Protein AF-A0A524I506-F1 (afdb_monomer_lite)

Radius of gyration: 14.66 Å; chains: 1; bounding box: 32×17×42 Å

pLDDT: mean 96.23, std 4.51, range [66.56, 98.38]

Secondary structure (DSSP, 8-state):
-HHHHHHHHHHHHHHHHHHHH-HHHHHHS-HHHHHHHHHHHHHHHHHHHHHHHHHHHHHHT-

Foldseek 3Di:
DLVVVLVVLVVVLVVLVVQLVPPVNVVPPDPVVNVVSVVVNVVSVVVSVVSVVVVVVVVVVD

Structure (mmCIF, N/CA/C/O backbone):
data_AF-A0A524I506-F1
#
_entry.id   AF-A0A524I506-F1
#
loop_
_atom_site.group_PDB
_atom_site.id
_atom_site.type_symbol
_atom_site.label_atom_id
_atom_site.label_alt_id
_atom_site.label_comp_id
_atom_site.label_asym_id
_atom_site.label_entity_id
_atom_site.label_seq_id
_atom_site.pdbx_PDB_ins_code
_atom_site.Cartn_x
_atom_site.Cartn_y
_atom_site.Cartn_z
_atom_site.occupancy
_atom_site.B_iso_or_equiv
_atom_site.auth_seq_id
_atom_site.auth_comp_id
_atom_site.auth_asym_id
_atom_site.auth_atom_id
_atom_site.pdbx_PDB_model_num
ATOM 1 N N . ARG A 1 1 ? -6.382 10.508 14.089 1.00 90.50 1 ARG A N 1
ATOM 2 C CA . ARG A 1 1 ? -5.029 9.957 13.778 1.00 90.50 1 ARG A CA 1
ATOM 3 C C . ARG A 1 1 ? -5.086 8.823 12.752 1.00 90.50 1 ARG A C 1
ATOM 5 O O . ARG A 1 1 ? -4.437 8.962 11.728 1.00 90.50 1 ARG A O 1
ATOM 12 N N . LEU A 1 2 ? -5.874 7.760 12.970 1.00 94.19 2 LEU A N 1
ATOM 13 C CA . LEU A 1 2 ? -5.984 6.621 12.037 1.00 94.19 2 LEU A CA 1
ATOM 14 C C . LEU A 1 2 ? -6.428 7.017 10.619 1.00 94.19 2 LEU A C 1
ATOM 16 O O . LEU A 1 2 ? -5.775 6.626 9.663 1.00 94.19 2 LEU A O 1
ATOM 20 N N . GLN A 1 3 ? -7.443 7.876 10.476 1.00 95.50 3 GLN A N 1
ATOM 21 C CA . GLN A 1 3 ? -7.870 8.390 9.163 1.00 95.50 3 GLN A CA 1
ATOM 22 C C . GLN A 1 3 ? -6.744 9.106 8.397 1.00 95.50 3 GLN A C 1
ATOM 24 O O . GLN A 1 3 ? -6.610 8.935 7.192 1.00 95.50 3 GLN A O 1
ATOM 29 N N . LYS A 1 4 ? -5.887 9.866 9.097 1.00 97.12 4 LYS A N 1
ATOM 30 C CA . LYS A 1 4 ? -4.730 10.538 8.482 1.00 97.12 4 LYS A CA 1
ATOM 31 C C . LYS A 1 4 ? -3.684 9.530 8.001 1.00 97.12 4 LYS A C 1
ATOM 33 O O . LYS A 1 4 ? -3.078 9.738 6.959 1.00 97.12 4 LYS A O 1
ATOM 38 N N . GLU A 1 5 ? -3.470 8.449 8.749 1.00 97.12 5 GLU A N 1
ATOM 39 C CA . GLU A 1 5 ? -2.562 7.375 8.334 1.00 97.12 5 GLU A CA 1
ATOM 40 C C . GLU A 1 5 ? -3.120 6.594 7.139 1.00 97.12 5 GLU A C 1
ATOM 42 O O . GLU A 1 5 ? -2.363 6.301 6.220 1.00 97.12 5 GLU A O 1
ATOM 47 N N . ILE A 1 6 ? -4.433 6.339 7.101 1.00 97.81 6 ILE A N 1
ATOM 48 C CA . ILE A 1 6 ? -5.115 5.758 5.934 1.00 97.81 6 ILE A CA 1
ATOM 49 C C . ILE A 1 6 ? -4.908 6.652 4.706 1.00 97.81 6 ILE A C 1
ATOM 51 O O . ILE A 1 6 ? -4.377 6.181 3.709 1.00 97.81 6 ILE A O 1
ATOM 55 N N . ALA A 1 7 ? -5.179 7.957 4.813 1.00 97.94 7 ALA A N 1
ATOM 56 C CA . ALA A 1 7 ? -5.004 8.898 3.703 1.00 97.94 7 ALA A CA 1
ATOM 57 C C . ALA A 1 7 ? -3.559 8.956 3.165 1.00 97.94 7 ALA A C 1
ATOM 59 O O . ALA A 1 7 ? -3.343 9.096 1.960 1.00 97.94 7 ALA A O 1
ATOM 60 N N . LYS A 1 8 ? -2.552 8.822 4.041 1.00 97.94 8 LYS A N 1
ATOM 61 C CA . LYS A 1 8 ? -1.149 8.705 3.613 1.00 97.94 8 LYS A CA 1
ATOM 62 C C . LYS A 1 8 ? -0.907 7.412 2.841 1.00 97.94 8 LYS A C 1
ATOM 64 O O . LYS A 1 8 ? -0.281 7.457 1.790 1.00 97.94 8 LYS A O 1
ATOM 69 N N . VAL A 1 9 ? -1.399 6.281 3.349 1.00 98.00 9 VAL A N 1
ATOM 70 C CA . VAL A 1 9 ? -1.259 4.984 2.673 1.00 98.00 9 VAL A CA 1
ATOM 71 C C . VAL A 1 9 ? -1.967 5.002 1.318 1.00 98.00 9 VAL A C 1
ATOM 73 O O . VAL A 1 9 ? -1.366 4.571 0.341 1.00 98.00 9 VAL A O 1
ATOM 76 N N . ASP A 1 10 ? -3.174 5.562 1.222 1.00 98.12 10 ASP A N 1
ATOM 77 C CA . ASP A 1 10 ? -3.893 5.733 -0.050 1.00 98.12 10 ASP A CA 1
ATOM 78 C C . ASP A 1 10 ? -3.100 6.609 -1.037 1.00 98.12 10 ASP A C 1
ATOM 80 O O . ASP A 1 10 ? -2.972 6.266 -2.209 1.00 98.12 10 ASP A O 1
ATOM 84 N N . THR A 1 11 ? -2.490 7.704 -0.566 1.00 98.38 11 THR A N 1
ATOM 85 C CA . THR A 1 11 ? -1.660 8.576 -1.419 1.00 98.38 11 THR A CA 1
ATOM 86 C C . THR A 1 11 ? -0.442 7.839 -1.980 1.00 98.38 11 THR A C 1
ATOM 88 O O . THR A 1 11 ? -0.125 7.982 -3.160 1.00 98.38 11 THR A O 1
ATOM 91 N N . GLU A 1 12 ? 0.249 7.054 -1.153 1.00 97.75 12 GLU A N 1
ATOM 92 C CA . GLU A 1 12 ? 1.408 6.272 -1.597 1.00 97.75 12 GLU A CA 1
ATOM 93 C C . GLU A 1 12 ? 0.993 5.124 -2.526 1.00 97.75 12 GLU A C 1
ATOM 95 O O . GLU A 1 12 ? 1.634 4.912 -3.553 1.00 97.75 12 GLU A O 1
ATOM 100 N N . THR A 1 13 ? -0.123 4.453 -2.224 1.00 98.19 13 THR A N 1
ATOM 101 C CA . THR A 1 13 ? -0.728 3.408 -3.069 1.00 98.19 13 THR A CA 1
ATOM 102 C C . THR A 1 13 ? -0.988 3.958 -4.471 1.00 98.19 13 THR A C 1
ATOM 104 O O . THR A 1 13 ? -0.453 3.427 -5.441 1.00 98.19 13 THR A O 1
ATOM 107 N N . ALA A 1 14 ? -1.673 5.100 -4.575 1.00 98.12 14 ALA A N 1
ATOM 108 C CA . ALA A 1 14 ? -2.006 5.722 -5.854 1.00 98.12 14 ALA A CA 1
ATOM 109 C C . ALA A 1 14 ? -0.771 6.119 -6.684 1.00 98.12 14 ALA A C 1
ATOM 111 O O . ALA A 1 14 ? -0.810 6.118 -7.914 1.00 98.12 14 ALA A O 1
ATOM 112 N N . LYS A 1 15 ? 0.350 6.479 -6.043 1.00 98.12 15 LYS A N 1
ATOM 113 C CA . LYS A 1 15 ? 1.603 6.772 -6.761 1.00 98.12 15 LYS A CA 1
ATOM 114 C C . LYS A 1 15 ? 2.208 5.515 -7.382 1.00 98.12 15 LYS A C 1
ATOM 116 O O . LYS A 1 15 ? 2.734 5.591 -8.491 1.00 98.12 15 LYS A O 1
ATOM 121 N N . ILE A 1 16 ? 2.166 4.394 -6.666 1.00 97.88 16 ILE A N 1
ATOM 122 C CA . ILE A 1 16 ? 2.700 3.117 -7.146 1.00 97.88 16 ILE A CA 1
ATOM 123 C C . ILE A 1 16 ? 1.785 2.529 -8.220 1.00 97.88 16 ILE A C 1
ATOM 125 O O . ILE A 1 16 ? 2.284 2.090 -9.252 1.00 97.88 16 ILE A O 1
ATOM 129 N N . GLU A 1 17 ? 0.466 2.606 -8.041 1.00 97.81 17 GLU A N 1
ATOM 130 C CA . GLU A 1 17 ? -0.509 2.202 -9.062 1.00 97.81 17 GLU A CA 1
ATOM 131 C C . GLU A 1 17 ? -0.263 2.942 -10.373 1.00 97.81 17 GLU A C 1
ATOM 133 O O . GLU A 1 17 ? -0.003 2.300 -11.383 1.00 97.81 17 GLU A O 1
ATOM 138 N N . ARG A 1 18 ? -0.139 4.275 -10.336 1.00 98.06 18 ARG A N 1
ATOM 139 C CA . ARG A 1 18 ? 0.177 5.068 -11.536 1.00 98.06 18 ARG A CA 1
ATOM 140 C C . ARG A 1 18 ? 1.475 4.653 -12.229 1.00 98.06 18 ARG A C 1
ATOM 142 O O . ARG A 1 18 ? 1.567 4.751 -13.450 1.00 98.06 18 ARG A O 1
ATOM 149 N N . LYS A 1 19 ? 2.496 4.225 -11.477 1.00 96.06 19 LYS A N 1
ATOM 150 C CA . LYS A 1 19 ? 3.743 3.701 -12.061 1.00 96.06 19 LYS A CA 1
ATOM 151 C C . LYS A 1 19 ? 3.497 2.367 -12.761 1.00 96.06 19 LYS A C 1
ATOM 153 O O . LYS A 1 19 ? 3.983 2.180 -13.868 1.00 96.06 19 LYS A O 1
ATOM 158 N N . LEU A 1 20 ? 2.748 1.464 -12.132 1.00 96.62 20 LEU A N 1
ATOM 159 C CA . LEU A 1 20 ? 2.454 0.129 -12.658 1.00 96.62 20 LEU A CA 1
ATOM 160 C C . LEU A 1 20 ? 1.419 0.133 -13.796 1.00 96.62 20 LEU A C 1
ATOM 162 O O . LEU A 1 20 ? 1.454 -0.754 -14.641 1.00 96.62 20 LEU A O 1
ATOM 166 N N . GLU A 1 21 ? 0.528 1.123 -13.846 1.00 97.38 21 GLU A N 1
ATOM 167 C CA . GLU A 1 21 ? -0.406 1.361 -14.957 1.00 97.38 21 GLU A CA 1
ATOM 168 C C . GLU A 1 21 ? 0.292 1.981 -16.175 1.00 97.38 21 GLU A C 1
ATOM 170 O O . GLU A 1 21 ? -0.163 1.826 -17.309 1.00 97.38 21 GLU A O 1
ATOM 175 N N . ASN A 1 22 ? 1.413 2.678 -15.962 1.00 97.44 22 ASN A N 1
ATOM 176 C CA . ASN A 1 22 ? 2.199 3.240 -17.046 1.00 97.44 22 ASN A CA 1
ATOM 177 C C . ASN A 1 22 ? 2.955 2.124 -17.785 1.00 97.44 22 ASN A C 1
ATOM 179 O O . ASN A 1 22 ? 4.004 1.646 -17.350 1.00 97.44 22 ASN A O 1
ATOM 183 N N . THR A 1 23 ? 2.435 1.748 -18.951 1.00 94.12 23 THR A N 1
ATOM 184 C CA . THR A 1 23 ? 3.000 0.701 -19.809 1.00 94.12 23 THR A CA 1
ATOM 185 C C . THR A 1 23 ? 4.426 1.001 -20.264 1.00 94.12 23 THR A C 1
ATOM 187 O O . THR A 1 23 ? 5.219 0.073 -20.389 1.00 94.12 23 THR A O 1
ATOM 190 N N . GLU A 1 24 ? 4.795 2.272 -20.450 1.00 96.81 24 GLU A N 1
ATOM 191 C CA . GLU A 1 24 ? 6.169 2.653 -20.782 1.00 96.81 24 GLU A CA 1
ATOM 192 C C . GLU A 1 24 ? 7.122 2.377 -19.614 1.00 96.81 24 GLU A C 1
ATOM 194 O O . GLU A 1 24 ? 8.217 1.854 -19.825 1.00 96.81 24 GLU A O 1
ATOM 199 N N . PHE A 1 25 ? 6.697 2.668 -18.380 1.00 95.81 25 PHE A N 1
ATOM 200 C CA . PHE A 1 25 ? 7.474 2.325 -17.190 1.00 95.81 25 PHE A CA 1
ATOM 201 C C . PHE A 1 25 ? 7.627 0.810 -17.064 1.00 95.81 25 PHE A C 1
ATOM 203 O O . PHE A 1 25 ? 8.745 0.335 -16.916 1.00 95.81 25 PHE A O 1
ATOM 210 N N . VAL A 1 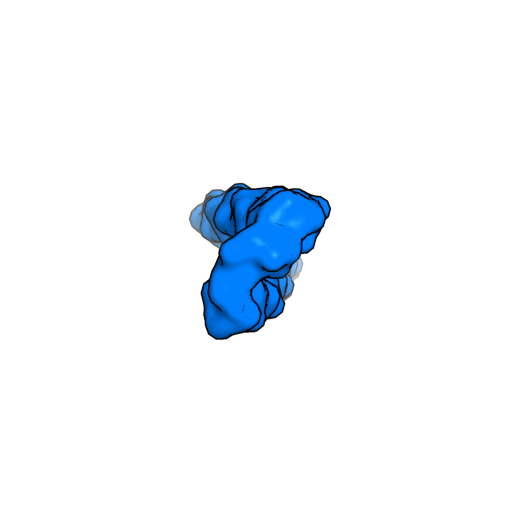26 ? 6.542 0.041 -17.183 1.00 96.00 26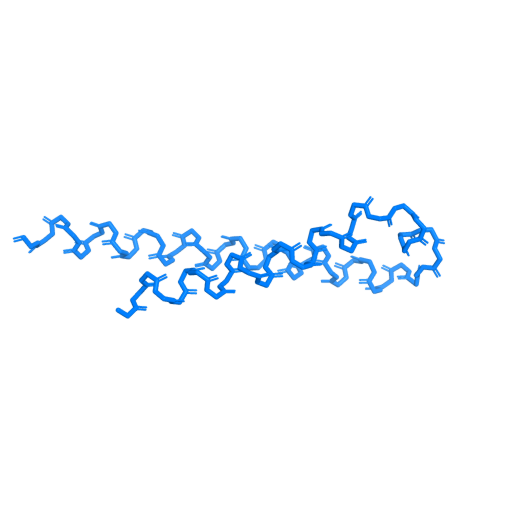 VAL A N 1
ATOM 211 C CA . VAL A 1 26 ? 6.594 -1.426 -17.060 1.00 96.00 26 VAL A CA 1
ATOM 212 C C . VAL A 1 26 ? 7.445 -2.065 -18.161 1.00 96.00 26 VAL A C 1
ATOM 214 O O . VAL A 1 26 ? 8.166 -3.020 -17.889 1.00 96.00 26 VAL A O 1
ATOM 217 N N . ALA A 1 27 ? 7.397 -1.537 -19.386 1.00 96.44 27 ALA A N 1
ATOM 218 C CA . ALA A 1 27 ? 8.170 -2.064 -20.507 1.00 96.44 27 ALA A CA 1
ATOM 219 C C . ALA A 1 27 ? 9.667 -1.722 -20.428 1.00 96.44 27 ALA A C 1
ATOM 221 O O . ALA A 1 27 ? 10.493 -2.494 -20.909 1.00 96.44 27 ALA A O 1
ATOM 222 N N . LYS A 1 28 ? 10.024 -0.561 -19.860 1.00 97.06 28 LYS A N 1
ATOM 223 C CA . LYS A 1 28 ? 11.415 -0.073 -19.808 1.00 97.06 28 LYS A CA 1
ATOM 224 C C . LYS A 1 28 ? 12.111 -0.337 -18.472 1.00 97.06 28 LYS A C 1
ATOM 226 O O . LYS A 1 28 ? 13.340 -0.342 -18.427 1.00 97.06 28 LYS A O 1
ATOM 231 N N . ALA A 1 29 ? 11.366 -0.505 -17.382 1.00 96.25 29 ALA A N 1
ATOM 232 C CA . ALA A 1 29 ? 11.937 -0.733 -16.061 1.00 96.25 29 ALA A CA 1
ATOM 233 C C . ALA A 1 29 ? 12.470 -2.170 -15.918 1.00 96.25 29 ALA A C 1
ATOM 235 O O . ALA A 1 29 ? 11.920 -3.103 -16.505 1.00 96.25 29 ALA A O 1
ATOM 236 N N . PRO A 1 30 ? 13.511 -2.386 -15.093 1.00 97.94 30 PRO A N 1
ATOM 237 C CA . PRO A 1 30 ? 13.966 -3.730 -14.760 1.00 97.94 30 PRO A CA 1
ATOM 238 C C . PRO A 1 30 ? 12.842 -4.544 -14.114 1.00 97.94 30 PRO A C 1
ATOM 240 O O . PRO A 1 30 ? 12.128 -4.031 -13.250 1.00 97.94 30 PRO A O 1
ATOM 243 N N . ALA A 1 31 ? 12.744 -5.833 -14.452 1.00 95.69 31 ALA A N 1
ATOM 244 C CA . ALA A 1 31 ? 11.727 -6.727 -13.892 1.00 95.69 31 ALA A CA 1
ATOM 245 C C . ALA A 1 31 ? 11.712 -6.704 -12.353 1.00 95.69 31 ALA A C 1
ATOM 247 O O . ALA A 1 31 ? 10.650 -6.589 -11.754 1.00 95.69 31 ALA A O 1
ATOM 248 N N . ALA A 1 32 ? 12.888 -6.693 -11.715 1.00 97.25 3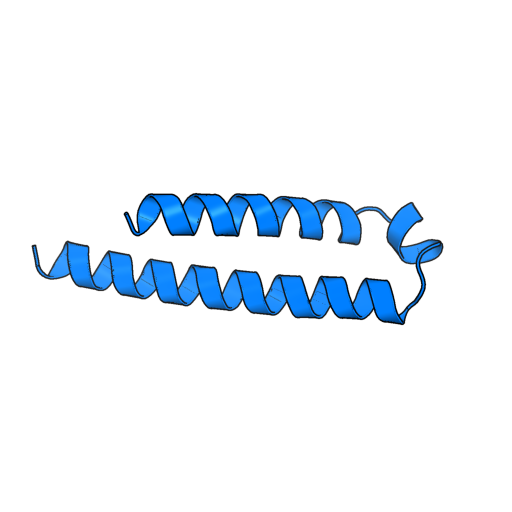2 ALA A N 1
ATOM 249 C CA . ALA A 1 32 ? 13.007 -6.598 -10.259 1.00 97.25 32 ALA A CA 1
ATOM 250 C C . ALA A 1 32 ? 12.355 -5.329 -9.676 1.00 97.25 32 ALA A C 1
ATOM 252 O O . ALA A 1 32 ? 11.733 -5.389 -8.622 1.00 97.25 32 ALA A O 1
ATOM 253 N N . VAL A 1 33 ? 12.442 -4.190 -10.375 1.00 97.50 33 VAL A N 1
ATOM 254 C CA . VAL A 1 33 ? 11.821 -2.929 -9.936 1.00 97.50 33 VAL A CA 1
ATOM 255 C C . VAL A 1 33 ? 10.302 -3.000 -10.080 1.00 97.50 33 VAL A C 1
ATOM 257 O O . VAL A 1 33 ? 9.577 -2.537 -9.201 1.00 97.50 33 VAL A O 1
ATOM 260 N N . VAL A 1 34 ? 9.801 -3.581 -11.172 1.00 97.62 34 VAL A N 1
ATOM 261 C CA . VAL A 1 34 ? 8.356 -3.766 -11.377 1.00 97.62 34 VAL A CA 1
ATOM 262 C C . VAL A 1 34 ? 7.780 -4.699 -10.308 1.00 97.62 34 VAL A C 1
ATOM 264 O O . VAL A 1 34 ? 6.772 -4.358 -9.690 1.00 97.62 34 VAL A O 1
ATOM 267 N N . GLU A 1 35 ? 8.447 -5.820 -10.034 1.00 97.75 35 GLU A N 1
ATOM 268 C CA . GLU A 1 35 ? 8.043 -6.777 -8.997 1.00 97.75 35 GLU A CA 1
ATOM 269 C C . GLU A 1 35 ? 8.112 -6.177 -7.586 1.00 97.75 35 GLU A C 1
ATOM 271 O O . GLU A 1 35 ? 7.197 -6.381 -6.787 1.00 97.75 35 GLU A O 1
ATOM 276 N N . GLU A 1 36 ? 9.132 -5.368 -7.282 1.00 98.06 36 GLU A N 1
ATOM 277 C CA . GLU A 1 36 ? 9.210 -4.635 -6.013 1.00 98.06 36 GLU A CA 1
ATOM 278 C C . GLU A 1 36 ? 8.030 -3.667 -5.864 1.00 98.06 36 GLU A C 1
ATOM 280 O O . GLU A 1 36 ? 7.389 -3.631 -4.816 1.00 98.06 36 GLU A O 1
ATOM 285 N N . ASN A 1 37 ? 7.684 -2.919 -6.918 1.00 98.00 37 ASN A N 1
ATOM 286 C CA . ASN A 1 37 ? 6.534 -2.013 -6.886 1.00 98.00 37 ASN A CA 1
ATOM 287 C C . ASN A 1 37 ? 5.215 -2.782 -6.709 1.00 98.00 37 ASN A C 1
ATOM 289 O O . ASN A 1 37 ? 4.351 -2.325 -5.962 1.00 98.00 37 ASN A O 1
ATOM 293 N N . ARG A 1 38 ? 5.055 -3.951 -7.343 1.00 97.88 38 ARG A N 1
ATOM 294 C CA . ARG A 1 38 ? 3.876 -4.818 -7.158 1.00 97.88 38 ARG A CA 1
ATOM 295 C C . ARG A 1 38 ? 3.779 -5.336 -5.727 1.00 97.88 38 ARG A C 1
ATOM 297 O O . ARG A 1 38 ? 2.754 -5.135 -5.085 1.00 97.88 38 ARG A O 1
ATOM 304 N N . THR A 1 39 ? 4.869 -5.887 -5.201 1.00 98.25 39 THR A N 1
ATOM 305 C CA . THR A 1 39 ? 4.951 -6.348 -3.807 1.00 98.25 39 THR A CA 1
ATOM 306 C C . THR A 1 39 ? 4.622 -5.207 -2.847 1.00 98.25 39 THR A C 1
ATOM 308 O O . THR A 1 39 ? 3.789 -5.342 -1.951 1.00 98.25 39 THR A O 1
ATOM 311 N N . ARG A 1 40 ? 5.209 -4.028 -3.078 1.00 98.12 40 ARG A N 1
ATOM 312 C CA . ARG A 1 40 ? 4.970 -2.845 -2.254 1.00 98.12 40 ARG A CA 1
ATOM 313 C C . ARG A 1 40 ? 3.517 -2.386 -2.302 1.00 98.12 40 ARG A C 1
ATOM 315 O O . ARG A 1 40 ? 2.980 -1.949 -1.284 1.00 98.12 40 ARG A O 1
ATOM 322 N N . LEU A 1 41 ? 2.879 -2.472 -3.467 1.00 98.31 41 LEU A N 1
ATOM 323 C CA . LEU A 1 41 ? 1.465 -2.160 -3.629 1.00 98.31 41 LEU A CA 1
ATOM 324 C C . LEU A 1 41 ? 0.592 -3.099 -2.785 1.00 98.31 41 LEU A C 1
ATOM 326 O O . LEU A 1 41 ? -0.316 -2.632 -2.095 1.00 98.31 41 LEU A O 1
ATOM 330 N N . GLU A 1 42 ? 0.884 -4.398 -2.788 1.00 98.31 42 GLU A N 1
ATOM 331 C CA . GLU A 1 42 ? 0.173 -5.378 -1.961 1.00 98.31 42 GLU A CA 1
ATOM 332 C C . GLU A 1 42 ? 0.354 -5.108 -0.462 1.00 98.31 42 GLU A C 1
ATOM 334 O O . GLU A 1 42 ? -0.631 -5.063 0.280 1.00 98.31 42 GLU A O 1
ATOM 339 N N . GLU A 1 43 ? 1.579 -4.817 -0.013 1.00 98.31 43 GLU A N 1
ATOM 340 C CA . GLU A 1 43 ? 1.849 -4.447 1.383 1.00 98.31 43 GLU A CA 1
ATOM 341 C C . GLU A 1 43 ? 1.070 -3.197 1.821 1.00 98.31 43 GLU A C 1
ATOM 343 O O . GLU A 1 43 ? 0.512 -3.146 2.924 1.00 98.31 43 GLU A O 1
ATOM 348 N N . LEU A 1 44 ? 1.029 -2.166 0.970 1.00 98.25 44 LEU A N 1
ATOM 349 C CA . LEU A 1 44 ? 0.299 -0.932 1.259 1.00 98.25 44 LEU A CA 1
ATOM 350 C C . LEU A 1 44 ? -1.207 -1.185 1.343 1.00 98.25 44 LEU A C 1
ATOM 352 O O . LEU A 1 44 ? -1.851 -0.696 2.276 1.00 98.25 44 LEU A O 1
ATOM 356 N N . ARG A 1 45 ? -1.763 -1.994 0.436 1.00 98.00 45 ARG A N 1
ATOM 357 C CA . ARG A 1 45 ? -3.178 -2.389 0.461 1.00 9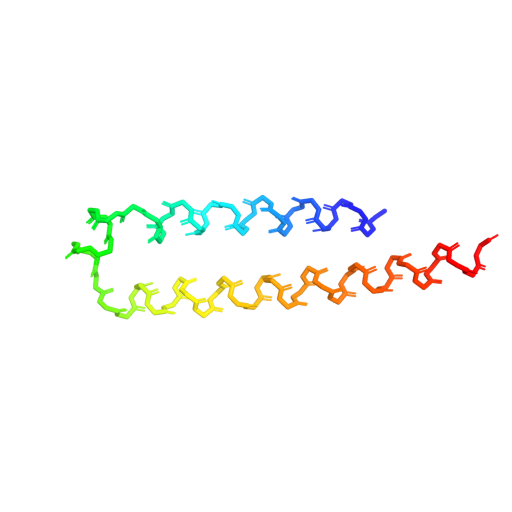8.00 45 ARG A CA 1
ATOM 358 C C . ARG A 1 45 ? -3.519 -3.176 1.728 1.00 98.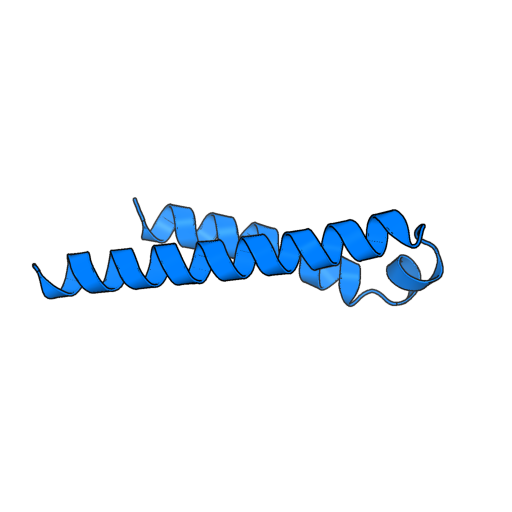00 45 ARG A C 1
ATOM 360 O O . ARG A 1 45 ? -4.481 -2.825 2.413 1.00 98.00 45 ARG A O 1
ATOM 367 N N . ALA A 1 46 ? -2.690 -4.146 2.113 1.00 98.31 46 ALA A N 1
ATOM 368 C CA . ALA A 1 46 ? -2.861 -4.897 3.358 1.00 98.31 46 ALA A CA 1
ATOM 369 C C . ALA A 1 46 ? -2.788 -3.982 4.595 1.00 98.31 46 ALA A C 1
ATOM 371 O O . ALA A 1 46 ? -3.601 -4.075 5.521 1.00 98.31 46 ALA A O 1
ATOM 372 N N . ARG A 1 47 ? -1.850 -3.026 4.608 1.00 98.06 47 ARG A N 1
ATOM 373 C CA . ARG A 1 47 ? -1.746 -2.028 5.681 1.00 98.06 47 ARG A CA 1
ATOM 374 C C . ARG A 1 47 ? -2.985 -1.138 5.751 1.00 98.06 47 ARG A C 1
ATOM 376 O O . ARG A 1 47 ? -3.460 -0.867 6.856 1.00 98.06 47 ARG A O 1
ATOM 383 N N . ARG A 1 48 ? -3.506 -0.680 4.609 1.00 98.00 48 ARG A N 1
ATOM 384 C CA . ARG A 1 48 ? -4.735 0.121 4.529 1.00 98.00 48 ARG A CA 1
ATOM 385 C C . ARG A 1 48 ? -5.913 -0.641 5.120 1.00 98.00 48 ARG A C 1
ATOM 387 O O . ARG A 1 48 ? -6.629 -0.087 5.951 1.00 98.00 48 ARG A O 1
ATOM 394 N N . GLU A 1 49 ? -6.085 -1.902 4.734 1.00 98.06 49 GLU A N 1
ATOM 395 C CA . GLU A 1 49 ? -7.161 -2.754 5.241 1.00 98.06 49 GLU A CA 1
ATOM 396 C C . GLU A 1 49 ? -7.094 -2.884 6.765 1.00 98.06 49 GLU A C 1
ATOM 398 O O . GLU A 1 49 ? -8.068 -2.580 7.455 1.00 98.06 49 GLU A O 1
ATOM 403 N N . LYS A 1 50 ? -5.920 -3.220 7.311 1.00 97.94 50 LYS A N 1
ATOM 404 C CA . LYS A 1 50 ? -5.720 -3.336 8.762 1.00 97.94 50 LYS A CA 1
ATOM 405 C C . LYS A 1 50 ? -6.021 -2.030 9.502 1.00 97.94 50 LYS A C 1
ATOM 407 O O . LYS A 1 50 ? -6.634 -2.040 10.570 1.00 97.94 50 LYS A O 1
ATOM 412 N N . LEU A 1 51 ? -5.604 -0.888 8.950 1.00 97.38 51 LEU A N 1
ATOM 413 C CA . LEU A 1 51 ? -5.921 0.423 9.523 1.00 97.38 51 LEU A CA 1
ATOM 414 C C . LEU A 1 51 ? -7.426 0.719 9.472 1.00 97.38 51 LEU A C 1
ATOM 416 O O . LEU A 1 51 ? -7.963 1.248 10.446 1.00 97.38 51 LEU A O 1
ATOM 420 N N . GLY A 1 52 ? -8.102 0.355 8.381 1.00 97.38 52 GLY A N 1
ATOM 421 C CA . GLY A 1 52 ? -9.551 0.485 8.224 1.00 97.38 52 GLY A CA 1
ATOM 422 C C . GLY A 1 52 ? -10.324 -0.371 9.227 1.00 97.38 52 GLY A C 1
ATOM 423 O O . GLY A 1 52 ? -11.215 0.137 9.905 1.00 97.38 52 GLY A O 1
ATOM 424 N N . GLN A 1 53 ? -9.923 -1.630 9.410 1.00 97.38 53 GLN A N 1
ATOM 425 C CA . GLN A 1 53 ? -10.489 -2.522 10.426 1.00 97.38 53 GLN A CA 1
ATOM 426 C C . GLN A 1 53 ? -10.323 -1.946 11.838 1.00 97.38 53 GLN A C 1
ATOM 428 O O . GLN A 1 53 ? -11.265 -1.949 12.628 1.00 97.38 53 GLN A O 1
ATOM 433 N N . ASN A 1 54 ? -9.142 -1.413 12.162 1.00 96.44 54 ASN A N 1
ATOM 434 C CA . ASN A 1 54 ? -8.900 -0.779 13.458 1.00 96.44 54 ASN A CA 1
ATOM 435 C C . ASN A 1 54 ? -9.749 0.483 13.650 1.00 96.44 54 ASN A C 1
ATOM 437 O O . ASN A 1 54 ? -10.278 0.697 14.737 1.00 96.44 54 ASN A O 1
ATOM 441 N N . LEU A 1 55 ? -9.899 1.307 12.609 1.00 95.81 55 LEU A N 1
ATOM 442 C CA . LEU A 1 55 ? -10.750 2.494 12.661 1.00 95.81 55 LEU A CA 1
ATOM 443 C C . LEU A 1 55 ? -12.216 2.116 12.907 1.00 95.81 55 LEU A C 1
ATOM 445 O O . LEU A 1 55 ? -12.849 2.729 13.760 1.00 95.81 55 LEU A O 1
ATOM 449 N N . ALA A 1 56 ? -12.726 1.094 12.216 1.00 95.94 56 ALA A N 1
ATOM 450 C CA . ALA A 1 56 ? -14.089 0.602 12.400 1.00 95.94 56 ALA A CA 1
ATOM 451 C C . ALA A 1 56 ? -14.325 0.084 13.827 1.00 95.94 56 ALA A C 1
ATOM 453 O O . ALA A 1 56 ? -15.331 0.425 14.440 1.00 95.94 56 ALA A O 1
ATOM 454 N N . LYS A 1 57 ? -13.371 -0.671 14.392 1.00 95.44 57 LYS A N 1
ATOM 455 C CA . LYS A 1 57 ? -13.437 -1.142 15.788 1.00 95.44 57 LYS A CA 1
ATOM 456 C C . LYS A 1 57 ? -13.499 0.010 16.788 1.00 95.44 57 LYS A C 1
ATOM 458 O O . LYS A 1 57 ? -14.289 -0.041 17.719 1.00 95.44 57 LYS A O 1
ATOM 463 N N . VAL A 1 58 ? -12.673 1.040 16.594 1.00 93.81 58 VAL A N 1
ATOM 464 C CA . VAL A 1 58 ? -12.671 2.227 17.463 1.00 93.81 58 VAL A CA 1
ATOM 465 C C . VAL A 1 58 ? -13.994 2.982 17.342 1.00 93.81 58 VAL A C 1
ATOM 467 O O . VAL A 1 58 ? -14.566 3.356 18.359 1.00 93.81 58 VAL A O 1
ATOM 470 N N . ALA A 1 59 ? -14.503 3.164 16.121 1.00 92.00 59 ALA A N 1
ATOM 471 C CA . ALA A 1 59 ? -15.770 3.849 15.882 1.00 92.00 59 ALA A CA 1
ATOM 472 C C . ALA A 1 59 ? -16.978 3.097 16.466 1.00 92.00 59 ALA A C 1
ATOM 474 O O . ALA A 1 59 ? -17.889 3.737 16.962 1.00 92.00 59 ALA A O 1
ATOM 475 N N . ALA A 1 60 ? -16.977 1.761 16.432 1.00 90.88 60 ALA A N 1
ATOM 476 C CA . ALA A 1 60 ? -18.051 0.937 16.994 1.00 90.88 60 ALA A CA 1
ATOM 477 C C . ALA A 1 60 ? -18.016 0.829 18.530 1.00 90.88 60 ALA A C 1
ATOM 479 O O . ALA A 1 60 ? -19.007 0.438 19.137 1.00 90.88 60 ALA A O 1
ATOM 480 N N . ALA A 1 61 ? -16.871 1.127 19.152 1.00 83.19 61 ALA A N 1
ATOM 481 C CA . ALA A 1 61 ? -16.693 1.126 20.604 1.00 83.19 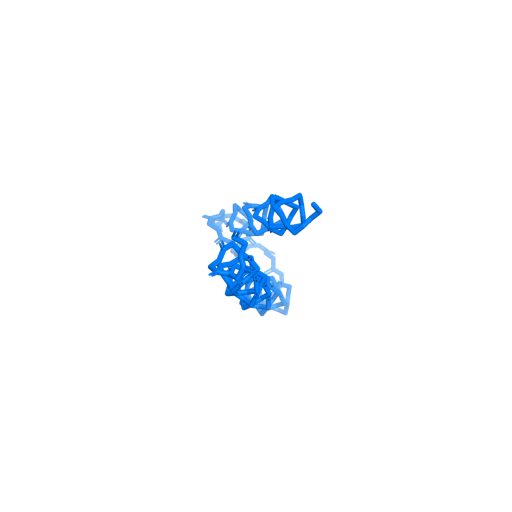61 ALA A CA 1
ATOM 482 C C . ALA A 1 61 ? -16.906 2.513 21.245 1.00 83.19 61 ALA A C 1
ATOM 484 O O . ALA A 1 61 ? -16.677 2.660 22.445 1.00 83.19 61 ALA A O 1
ATOM 485 N N . SER A 1 62 ? -17.278 3.514 20.439 1.00 66.56 62 SER A N 1
ATOM 486 C CA . SER A 1 62 ? -17.548 4.901 20.844 1.00 66.56 62 SER A CA 1
ATOM 487 C C . SER A 1 62 ? -19.042 5.187 20.772 1.00 66.56 62 SER A C 1
ATOM 489 O O . SER A 1 62 ? -19.520 5.952 21.634 1.00 66.56 62 SER A O 1
#

Sequence (62 aa):
RLQKEIAKVDTETAKIERKLENTEFVAKAPAAVVEENRTRLEELRARREKLGQNLAKVAAAS